Protein AF-A0A1Y1KFY3-F1 (afdb_monomer)

Secondary structure (DSSP, 8-state):
-PPP-GGG---HHHHHHHHHHHH--SHHHHHHHHHH-HHHHHTT----S-GGGHHHHHHHHHHIIIIITTHHHHHHHHHHHHHTTHHHHHHH-HHHHHHHHS-------HHHHHHH-----PPTTSTTHHHHHHHHHHHHHHTT-

Nearest PDB structures (foldseek):
  6loh-assembly1_A-2  TM=4.236E-01  e=4.485E+00  Homo sapiens
  5tjq-assembly1_A  TM=4.782E-01  e=9.045E+00  Homo sapiens

pLDDT: mean 90.28, std 6.11, range [57.44, 97.06]

Organism: Photinus pyralis (NCBI:txid7054)

Solvent-accessible surface area (backbone atoms only — not comparable to full-atom values): 8782 Å² total; per-residue (Å²): 129,87,78,77,48,75,83,71,49,84,50,66,68,62,42,51,55,50,49,53,48,70,69,42,88,47,54,66,54,38,41,51,43,39,68,69,30,69,66,40,46,75,64,71,45,71,81,71,92,55,62,83,49,52,65,55,53,53,51,51,46,36,39,32,66,70,46,57,76,47,39,68,62,50,51,52,50,51,52,61,36,44,77,74,49,43,53,62,55,36,71,76,36,53,71,60,46,42,62,74,75,39,92,67,89,74,76,90,40,51,74,60,53,60,74,73,64,78,84,88,76,66,61,89,86,42,89,60,34,64,57,51,53,53,52,51,50,54,54,50,52,65,51,72,111

Sequence (145 aa):
ATEPTLDDINDRGIKTEIEHIQNTNNLEELRQGVLNSSFLHLAGIFHVKSFEEKNSIIKDAVKFYVIHRVRAAYDQLKDGLNILNFLNRGKEMPSDLKKLFCFEEVPLTAEFLKTFFVPVLNEVGSNKRAIENRLLAFWRDYLID

Radius of gyration: 29.35 Å; Cα contacts (8 Å, |Δi|>4): 85; chains: 1; bounding box: 58×39×80 Å

Mean predicted aligned error: 9.45 Å

Foldseek 3Di:
DDQFDLVLDPDPVLSVLLVQLVPDDADVSNLVSCCPDPLLVVLVNRDDDGNVCSVVSSSSSRCCVNDVVCPVVVVVVVVVCVVVPNVVVCVVPVPVVCVVPPDDPDDPALVVVVVVDDDDADDDPDPCRVVSVVVVVVSVVVNVD

Structure (mmCIF, N/CA/C/O backbone):
data_AF-A0A1Y1KFY3-F1
#
_entry.id   AF-A0A1Y1KFY3-F1
#
loop_
_atom_site.group_PDB
_atom_site.id
_atom_site.type_symbol
_atom_site.label_atom_id
_atom_site.label_alt_id
_atom_site.label_comp_id
_atom_site.label_asym_id
_atom_site.label_entity_id
_atom_site.label_seq_id
_atom_site.pdbx_PDB_ins_code
_atom_site.Cartn_x
_atom_site.Cartn_y
_atom_site.Cartn_z
_atom_site.occupancy
_atom_site.B_iso_or_equiv
_atom_site.auth_seq_id
_atom_site.auth_comp_id
_atom_site.auth_asym_id
_atom_site.auth_atom_id
_atom_site.pdbx_PDB_model_num
ATOM 1 N N . ALA A 1 1 ? -16.998 -2.671 -0.340 1.00 57.44 1 ALA A N 1
ATOM 2 C CA . ALA A 1 1 ? -15.536 -2.471 -0.332 1.00 57.44 1 ALA A CA 1
ATOM 3 C C . ALA A 1 1 ? -14.951 -3.484 0.633 1.00 57.44 1 ALA A C 1
ATOM 5 O O . ALA A 1 1 ? -15.572 -3.702 1.666 1.00 57.44 1 ALA A O 1
ATOM 6 N N . THR A 1 2 ? -13.844 -4.130 0.280 1.00 74.75 2 THR A N 1
ATOM 7 C CA . THR A 1 2 ? -13.142 -5.058 1.177 1.00 74.75 2 THR A CA 1
ATOM 8 C C . THR A 1 2 ? -12.710 -4.301 2.434 1.00 74.75 2 THR A C 1
ATOM 10 O O . THR A 1 2 ? -12.167 -3.201 2.319 1.00 74.75 2 THR A O 1
ATOM 13 N N . GLU A 1 3 ? -13.023 -4.827 3.619 1.00 86.44 3 GLU A N 1
ATOM 14 C CA . GLU A 1 3 ? -12.542 -4.238 4.871 1.00 86.44 3 GLU A CA 1
ATOM 15 C C . GLU A 1 3 ? -11.045 -4.537 5.032 1.00 86.44 3 GLU A C 1
ATOM 17 O O . GLU A 1 3 ? -10.637 -5.664 4.748 1.00 86.44 3 GLU A O 1
ATOM 22 N N . PRO A 1 4 ? -10.231 -3.553 5.456 1.00 92.00 4 PRO A N 1
ATOM 23 C CA . PRO A 1 4 ? -8.810 -3.770 5.660 1.00 92.00 4 PRO A CA 1
ATOM 24 C C . PRO A 1 4 ? -8.584 -4.724 6.833 1.00 92.00 4 PRO A C 1
ATOM 26 O O . PRO A 1 4 ? -9.312 -4.712 7.829 1.00 92.00 4 PRO A O 1
ATOM 29 N N . THR A 1 5 ? -7.543 -5.527 6.706 1.00 93.00 5 THR A N 1
ATOM 30 C CA . THR A 1 5 ? -7.128 -6.553 7.654 1.00 93.00 5 THR A CA 1
ATOM 31 C C . THR A 1 5 ? -5.726 -6.259 8.172 1.00 93.00 5 THR A C 1
ATOM 33 O O . THR A 1 5 ? -5.018 -5.383 7.677 1.00 93.00 5 THR A O 1
ATOM 36 N N . LEU A 1 6 ? -5.303 -7.006 9.188 1.00 92.19 6 LEU A N 1
ATOM 37 C CA . LEU A 1 6 ? -3.962 -6.885 9.755 1.00 92.19 6 LEU A CA 1
ATOM 38 C C . LEU A 1 6 ? -2.849 -7.186 8.726 1.00 92.19 6 LEU A C 1
ATOM 40 O O . LEU A 1 6 ? -1.728 -6.700 8.865 1.00 92.19 6 LEU A O 1
ATOM 44 N N . ASP A 1 7 ? -3.149 -7.952 7.675 1.00 92.62 7 ASP A N 1
ATOM 45 C CA . ASP A 1 7 ? -2.201 -8.257 6.599 1.00 92.62 7 ASP A CA 1
ATOM 46 C C . ASP A 1 7 ? -1.969 -7.086 5.640 1.00 92.62 7 ASP A C 1
ATOM 48 O O . ASP A 1 7 ? -0.931 -7.033 4.983 1.00 92.62 7 ASP A O 1
ATOM 52 N N . ASP A 1 8 ? -2.866 -6.097 5.632 1.00 93.12 8 ASP A N 1
ATOM 53 C CA . ASP A 1 8 ? -2.709 -4.864 4.856 1.00 93.12 8 ASP A CA 1
ATOM 54 C C . ASP A 1 8 ? -1.740 -3.863 5.524 1.00 93.12 8 ASP A C 1
ATOM 56 O O . ASP A 1 8 ? -1.414 -2.815 4.959 1.00 93.12 8 ASP A O 1
ATOM 60 N N . ILE A 1 9 ? -1.255 -4.172 6.733 1.00 94.12 9 ILE A N 1
ATOM 61 C CA . ILE A 1 9 ? -0.249 -3.383 7.447 1.00 94.12 9 ILE A CA 1
ATOM 62 C C . ILE A 1 9 ? 1.145 -3.884 7.069 1.00 94.12 9 ILE A C 1
ATOM 64 O O . ILE A 1 9 ? 1.581 -4.960 7.478 1.00 94.12 9 ILE A O 1
ATOM 68 N N . ASN A 1 10 ? 1.872 -3.067 6.309 1.00 92.19 10 ASN A N 1
ATOM 69 C CA . ASN A 1 10 ? 3.243 -3.358 5.886 1.00 92.19 10 ASN A CA 1
ATOM 70 C C . ASN A 1 10 ? 4.308 -2.980 6.935 1.00 92.19 10 ASN A C 1
ATOM 72 O O . ASN A 1 10 ? 5.441 -3.460 6.862 1.00 92.19 10 ASN A O 1
ATOM 76 N N . ASP A 1 11 ? 3.960 -2.142 7.912 1.00 95.25 11 ASP A N 1
ATOM 77 C CA . ASP A 1 11 ? 4.841 -1.780 9.020 1.00 95.25 11 ASP A CA 1
ATOM 78 C C . ASP A 1 11 ? 4.825 -2.866 10.102 1.00 95.25 11 ASP A C 1
ATOM 80 O O . ASP A 1 11 ? 3.827 -3.077 10.794 1.00 95.25 11 ASP A O 1
ATOM 84 N N . ARG A 1 1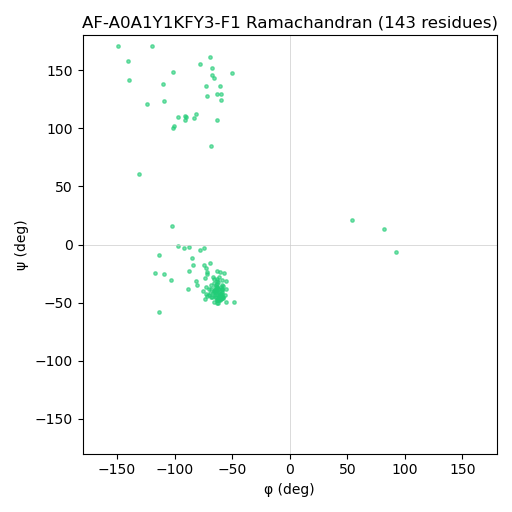2 ? 5.959 -3.557 10.254 1.00 94.88 12 ARG A N 1
ATOM 85 C CA . ARG A 1 12 ? 6.112 -4.652 11.221 1.00 94.88 12 ARG A CA 1
ATOM 86 C C . ARG A 1 12 ? 5.969 -4.191 12.671 1.00 94.88 12 ARG A C 1
ATOM 88 O O . ARG A 1 12 ? 5.462 -4.960 13.482 1.00 94.88 12 ARG A O 1
ATOM 95 N N . GLY A 1 13 ? 6.415 -2.979 13.002 1.00 95.00 13 GLY A N 1
ATOM 96 C CA . GLY A 1 13 ? 6.324 -2.446 14.361 1.00 95.00 13 GLY A CA 1
ATOM 97 C C . GLY A 1 13 ? 4.868 -2.234 14.754 1.00 95.00 13 GLY A C 1
ATOM 98 O O . GLY A 1 13 ? 4.411 -2.771 15.759 1.00 95.00 13 GLY A O 1
ATOM 99 N N . ILE A 1 14 ? 4.110 -1.568 13.884 1.00 94.94 14 ILE A N 1
ATOM 100 C CA . ILE A 1 14 ? 2.678 -1.329 14.096 1.00 94.94 14 ILE A CA 1
ATOM 101 C C . ILE A 1 14 ? 1.886 -2.639 14.093 1.00 94.94 14 ILE A C 1
ATOM 103 O O . ILE A 1 14 ? 1.004 -2.822 14.931 1.00 94.94 14 ILE A O 1
ATOM 107 N N . LYS A 1 15 ? 2.226 -3.585 13.207 1.00 95.94 15 LYS A N 1
ATOM 108 C CA . LYS A 1 15 ? 1.610 -4.918 13.207 1.00 95.94 15 LYS A CA 1
ATOM 109 C C . LYS A 1 15 ? 1.834 -5.633 14.545 1.00 95.94 15 LYS A C 1
ATOM 111 O O . LYS A 1 15 ? 0.871 -6.112 15.132 1.00 95.94 15 LYS A O 1
ATOM 116 N N . THR A 1 16 ? 3.060 -5.601 15.072 1.00 95.25 16 THR A N 1
ATOM 117 C CA . THR A 1 16 ? 3.403 -6.193 16.378 1.00 95.25 16 THR A CA 1
ATOM 118 C C . THR A 1 16 ? 2.626 -5.541 17.527 1.00 95.25 16 THR A C 1
ATOM 120 O O . THR A 1 16 ? 2.139 -6.241 18.413 1.00 95.25 16 THR A O 1
ATOM 123 N N . GLU A 1 17 ? 2.468 -4.211 17.521 1.00 95.00 17 GLU A N 1
ATOM 124 C CA . GLU A 1 17 ? 1.672 -3.509 18.538 1.00 95.00 17 GLU A CA 1
ATOM 125 C C . GLU A 1 17 ? 0.203 -3.965 18.522 1.00 95.00 17 GLU A C 1
ATOM 127 O O . GLU A 1 17 ? -0.364 -4.244 19.576 1.00 95.00 17 GLU A O 1
ATOM 132 N N . ILE A 1 18 ? -0.412 -4.109 17.343 1.00 95.88 18 ILE A N 1
ATOM 133 C CA . ILE A 1 18 ? -1.805 -4.571 17.221 1.00 95.88 18 ILE A CA 1
ATOM 134 C C . ILE A 1 18 ? -1.935 -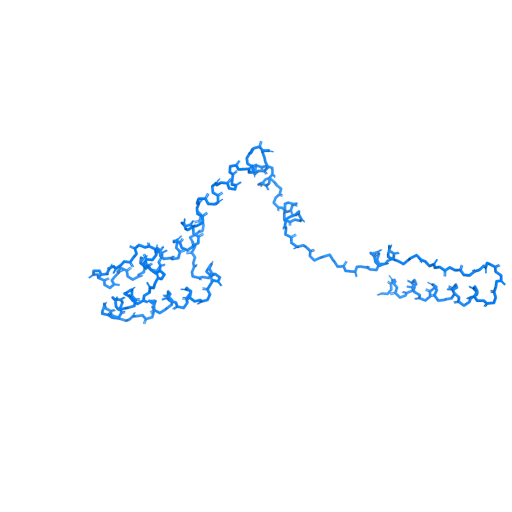6.060 17.584 1.00 95.88 18 ILE A C 1
ATOM 136 O O . ILE A 1 18 ? -2.896 -6.447 18.250 1.00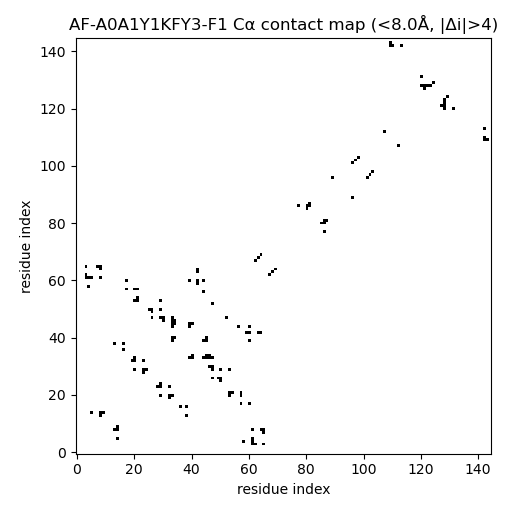 95.88 18 ILE A O 1
ATOM 140 N N . GLU A 1 19 ? -0.966 -6.896 17.209 1.00 95.81 19 GLU A N 1
ATOM 141 C CA . GLU A 1 19 ? -0.917 -8.313 17.600 1.00 95.81 19 GLU A CA 1
ATOM 142 C C . GLU A 1 19 ? -0.804 -8.473 19.120 1.00 95.81 19 GLU A C 1
ATOM 144 O O . GLU A 1 19 ? -1.466 -9.331 19.706 1.00 95.81 19 GLU A O 1
ATOM 149 N N . HIS A 1 20 ? -0.032 -7.614 19.792 1.00 95.00 20 HIS A N 1
ATOM 150 C CA . HIS A 1 20 ? 0.030 -7.595 21.251 1.00 95.00 20 HIS A CA 1
ATOM 151 C C . HIS A 1 20 ? -1.359 -7.352 21.859 1.00 95.00 20 HIS A C 1
ATOM 153 O O . HIS A 1 20 ? -1.780 -8.097 22.742 1.00 95.00 20 HIS A O 1
ATOM 159 N N . ILE A 1 21 ? -2.116 -6.380 21.337 1.00 96.00 21 ILE A N 1
ATOM 160 C CA . ILE A 1 21 ? -3.509 -6.137 21.746 1.00 96.00 21 ILE A CA 1
ATOM 161 C C . ILE A 1 21 ? -4.381 -7.363 21.484 1.00 96.00 21 ILE A C 1
ATOM 163 O O . ILE A 1 21 ? -5.156 -7.766 22.355 1.00 96.00 21 ILE A O 1
ATOM 167 N N . GLN A 1 22 ? -4.233 -7.995 20.318 1.00 95.56 22 GLN A N 1
ATOM 168 C CA . GLN A 1 22 ? -4.970 -9.198 19.937 1.00 95.56 22 GLN A CA 1
ATOM 169 C C . GLN A 1 22 ? -4.707 -10.385 20.871 1.00 95.56 22 GLN A C 1
ATOM 171 O O . GLN A 1 22 ? -5.607 -11.200 21.072 1.00 95.56 22 GLN A O 1
ATOM 176 N N . ASN A 1 23 ? -3.536 -10.456 21.498 1.00 96.12 23 ASN A N 1
ATOM 177 C CA . ASN A 1 23 ? -3.154 -11.553 22.386 1.00 96.12 23 ASN A CA 1
ATOM 178 C C . ASN A 1 23 ? -3.490 -11.320 23.871 1.00 96.12 23 ASN A C 1
ATOM 180 O O . ASN A 1 23 ? -3.300 -12.222 24.683 1.00 96.12 23 ASN A O 1
ATOM 184 N N . THR A 1 24 ? -4.021 -10.148 24.239 1.00 96.81 24 THR A N 1
ATOM 185 C CA . THR A 1 24 ? -4.471 -9.864 25.618 1.00 96.81 24 THR A CA 1
ATOM 186 C C . THR A 1 24 ? -5.660 -10.736 26.027 1.00 96.81 24 THR A C 1
ATOM 188 O O . THR A 1 24 ? -6.552 -10.994 25.218 1.00 96.81 24 THR A O 1
ATOM 191 N N . ASN A 1 25 ? -5.718 -11.173 27.285 1.00 95.62 25 ASN A N 1
ATOM 192 C CA . ASN A 1 25 ? -6.725 -12.142 27.749 1.00 95.62 25 ASN A CA 1
ATOM 193 C C . ASN A 1 25 ? -7.725 -11.566 28.755 1.00 95.62 25 ASN A C 1
ATOM 195 O O . ASN A 1 25 ? -8.707 -12.220 29.099 1.00 95.62 25 ASN A O 1
ATOM 199 N N . ASN A 1 26 ? -7.483 -10.352 29.242 1.00 96.19 26 ASN A N 1
ATOM 200 C CA . ASN A 1 26 ? -8.344 -9.681 30.205 1.00 96.19 26 ASN A CA 1
ATOM 201 C C . ASN A 1 26 ? -8.299 -8.156 30.031 1.00 96.19 26 ASN A C 1
ATOM 203 O O . ASN A 1 26 ? -7.498 -7.611 29.269 1.00 96.19 26 ASN A O 1
ATOM 207 N N . LEU A 1 27 ? -9.192 -7.468 30.744 1.00 96.75 27 LEU A N 1
ATOM 208 C CA . LEU A 1 27 ? -9.364 -6.021 30.645 1.00 96.75 27 LEU A CA 1
ATOM 209 C C . LEU A 1 27 ? -8.124 -5.228 31.083 1.00 96.75 27 LEU A C 1
ATOM 211 O O . LEU A 1 27 ? -7.826 -4.205 30.476 1.00 96.75 27 LEU A O 1
ATOM 215 N N . GLU A 1 28 ? -7.397 -5.683 32.103 1.00 96.50 28 GLU A N 1
ATOM 216 C CA . GLU A 1 28 ? -6.211 -4.976 32.601 1.00 96.50 28 GLU A CA 1
ATOM 217 C C . GLU A 1 28 ? -5.042 -5.078 31.616 1.00 96.50 28 GLU A C 1
ATOM 219 O O . GLU A 1 28 ? -4.438 -4.062 31.272 1.00 96.50 28 GLU A O 1
ATOM 224 N N . GLU A 1 29 ? -4.788 -6.269 31.065 1.00 96.56 29 GLU A N 1
ATOM 225 C CA . GLU A 1 29 ? -3.816 -6.459 29.979 1.00 96.56 29 GLU A CA 1
ATOM 226 C C . GLU A 1 29 ? -4.165 -5.614 28.752 1.00 96.56 29 GLU A C 1
ATOM 228 O O . GLU A 1 29 ? -3.287 -4.986 28.161 1.00 96.56 29 GLU A O 1
ATOM 233 N N . LEU A 1 30 ? -5.449 -5.563 28.383 1.00 97.06 30 LEU A N 1
ATOM 234 C CA . LEU A 1 30 ? -5.926 -4.749 27.269 1.00 97.06 30 LEU A CA 1
ATOM 235 C C . LEU A 1 30 ? -5.695 -3.255 27.522 1.00 97.06 30 LEU A C 1
ATOM 237 O O . LEU A 1 30 ? -5.145 -2.571 26.662 1.00 97.06 30 LEU A O 1
ATOM 241 N N . ARG A 1 31 ? -6.054 -2.748 28.707 1.00 96.62 31 ARG A N 1
ATOM 242 C CA . ARG A 1 31 ? -5.818 -1.348 29.097 1.00 96.62 31 ARG A CA 1
ATOM 243 C C . ARG A 1 31 ? -4.339 -0.995 29.069 1.00 96.62 31 ARG A C 1
ATOM 245 O O . ARG A 1 31 ? -3.978 0.030 28.498 1.00 96.62 31 ARG A O 1
ATOM 252 N N . GLN A 1 32 ? -3.492 -1.848 29.639 1.00 95.56 32 GLN A N 1
ATOM 253 C CA . GLN A 1 32 ? -2.050 -1.630 29.650 1.00 95.56 32 GLN A CA 1
ATOM 254 C C . GLN A 1 32 ? -1.461 -1.681 28.236 1.00 95.56 32 GLN A C 1
ATOM 256 O O . GLN A 1 32 ? -0.603 -0.870 27.897 1.00 95.56 32 GLN A O 1
ATOM 261 N N . GLY A 1 33 ? -1.943 -2.602 27.398 1.00 95.19 33 GLY A N 1
ATOM 262 C CA . GLY A 1 33 ? -1.559 -2.691 25.995 1.00 95.19 33 GLY A CA 1
ATOM 263 C C . GLY A 1 33 ? -1.893 -1.415 25.224 1.00 95.19 33 GLY A C 1
ATOM 264 O O . GLY A 1 33 ? -1.034 -0.900 24.513 1.00 95.19 33 GLY A O 1
ATOM 265 N N . VAL A 1 34 ? -3.106 -0.875 25.400 1.00 95.62 34 VAL A N 1
ATOM 266 C CA . VAL A 1 34 ? -3.511 0.395 24.773 1.00 95.62 34 VAL A CA 1
ATOM 267 C C . VAL A 1 34 ? -2.657 1.553 25.283 1.00 95.62 34 VAL A C 1
ATOM 269 O O . VAL A 1 34 ? -2.110 2.288 24.469 1.00 95.62 34 VAL A O 1
ATOM 272 N N . LEU A 1 35 ? -2.464 1.664 26.601 1.00 95.12 35 LEU A N 1
ATOM 273 C CA . LEU A 1 35 ? -1.661 2.723 27.224 1.00 95.12 35 LEU A CA 1
ATOM 274 C C . LEU A 1 35 ? -0.201 2.731 26.734 1.00 95.12 35 LEU A C 1
ATOM 276 O O . LEU A 1 35 ? 0.420 3.787 26.623 1.00 95.12 35 LEU A O 1
ATOM 280 N N . ASN A 1 36 ? 0.358 1.554 26.457 1.00 94.12 36 ASN A N 1
ATOM 281 C CA . ASN A 1 36 ? 1.742 1.406 26.011 1.00 94.12 36 ASN A CA 1
ATOM 282 C C . ASN A 1 36 ? 1.911 1.592 24.494 1.00 94.12 36 ASN A C 1
ATOM 284 O O . ASN A 1 36 ? 3.044 1.704 24.023 1.00 94.12 36 ASN A O 1
ATOM 288 N N . SER A 1 37 ? 0.820 1.617 23.724 1.00 95.31 37 SER A N 1
ATOM 289 C CA . SER A 1 37 ? 0.875 1.732 22.268 1.00 95.31 37 SER A CA 1
ATOM 290 C C . SER A 1 37 ? 0.833 3.192 21.828 1.00 95.31 37 SER A C 1
ATOM 292 O O . SER A 1 37 ? -0.206 3.856 21.827 1.00 95.31 37 SER A O 1
ATOM 294 N N . SER A 1 38 ? 1.983 3.689 21.370 1.00 93.94 38 SER A N 1
ATOM 295 C CA . SER A 1 38 ? 2.067 5.018 20.757 1.00 93.94 38 SER A CA 1
ATOM 296 C C . SER A 1 38 ? 1.223 5.113 19.480 1.00 93.94 38 SER A C 1
ATOM 298 O O . SER A 1 38 ? 0.636 6.159 19.195 1.00 93.94 38 SER A O 1
ATOM 300 N N . PHE A 1 39 ? 1.106 4.008 18.739 1.00 95.56 39 PHE A N 1
ATOM 301 C CA . PHE A 1 39 ? 0.311 3.951 17.523 1.00 95.56 39 PHE A CA 1
ATOM 302 C C . PHE A 1 39 ? -1.194 4.074 17.802 1.00 95.56 39 PHE A C 1
ATOM 304 O O . PHE A 1 39 ? -1.873 4.860 17.138 1.00 95.56 39 PHE A O 1
ATOM 311 N N . LEU A 1 40 ? -1.722 3.357 18.797 1.00 95.25 40 LEU A N 1
ATOM 312 C CA . LEU A 1 40 ? -3.138 3.459 19.158 1.00 95.25 40 LEU A CA 1
ATOM 313 C C . LEU A 1 40 ? -3.506 4.862 19.647 1.00 95.25 40 LEU A C 1
ATOM 315 O O . LEU A 1 40 ? -4.556 5.385 19.274 1.00 95.25 40 LEU A O 1
ATOM 319 N N . HIS A 1 41 ? -2.608 5.521 20.378 1.00 94.94 41 HIS A N 1
ATOM 320 C CA . HIS A 1 41 ? -2.780 6.921 20.759 1.00 94.94 41 HIS A CA 1
ATOM 321 C C . HIS A 1 41 ? -2.870 7.854 19.541 1.00 94.94 41 HIS A C 1
ATOM 323 O O . HIS A 1 41 ? -3.738 8.726 19.498 1.00 94.94 41 HIS A O 1
ATOM 329 N N . LEU A 1 42 ? -2.034 7.653 18.514 1.00 93.19 42 LEU A N 1
ATOM 330 C CA . LEU A 1 42 ? -2.135 8.402 17.251 1.00 93.19 42 LEU A CA 1
ATOM 331 C C . LEU A 1 42 ? -3.453 8.132 16.513 1.00 93.19 42 LEU A C 1
ATOM 333 O O . LEU A 1 42 ? -3.978 9.030 15.856 1.00 93.19 42 LEU A O 1
ATOM 337 N N . ALA A 1 43 ? -4.001 6.924 16.649 1.00 93.56 43 ALA A N 1
ATOM 338 C CA . ALA A 1 43 ? -5.317 6.564 16.130 1.00 93.56 43 ALA A CA 1
ATOM 339 C C . ALA A 1 43 ? -6.485 7.147 16.954 1.00 93.56 43 ALA A C 1
ATOM 341 O O . ALA A 1 43 ? -7.645 6.962 16.587 1.00 93.56 43 ALA A O 1
ATOM 342 N N . GLY A 1 44 ? -6.205 7.853 18.056 1.00 93.94 44 GLY A N 1
ATOM 343 C CA . GLY A 1 44 ? -7.215 8.420 18.950 1.00 93.94 44 GLY A CA 1
ATOM 344 C C . GLY A 1 44 ? -7.784 7.429 19.973 1.00 93.94 44 GLY A C 1
ATOM 345 O O . GLY A 1 44 ? -8.801 7.715 20.604 1.00 93.94 44 GLY A O 1
ATOM 346 N N . ILE A 1 45 ? -7.151 6.266 20.142 1.00 93.62 45 ILE A N 1
ATOM 347 C CA . ILE A 1 45 ? -7.592 5.189 21.030 1.00 93.62 45 ILE A CA 1
ATOM 348 C C . ILE A 1 45 ? -6.770 5.262 22.318 1.00 93.62 45 ILE A C 1
ATOM 350 O O . ILE A 1 45 ? -5.623 4.833 22.351 1.00 93.62 45 ILE A O 1
ATOM 354 N N . PHE A 1 46 ? -7.363 5.812 23.379 1.00 91.25 46 PHE A N 1
ATOM 355 C CA . PHE A 1 46 ? -6.661 6.084 24.644 1.00 91.25 46 PHE A CA 1
ATOM 356 C C . PHE A 1 46 ? -7.204 5.306 25.846 1.00 91.25 46 PHE A C 1
ATOM 358 O O . PHE A 1 46 ? -6.505 5.131 26.838 1.00 91.25 46 PHE A O 1
ATOM 365 N N . HIS A 1 47 ? -8.473 4.893 25.805 1.00 88.94 47 HIS A N 1
ATOM 366 C CA . HIS A 1 47 ? -9.163 4.329 26.964 1.00 88.94 47 HIS A CA 1
ATOM 367 C C . HIS A 1 47 ? -10.035 3.155 26.544 1.00 88.94 47 HIS A C 1
ATOM 369 O O . HIS A 1 47 ? -10.699 3.216 25.513 1.00 88.94 47 HIS A O 1
ATOM 375 N N . VAL A 1 48 ? -10.071 2.127 27.392 1.00 93.56 48 VAL A N 1
ATOM 376 C CA . VAL A 1 48 ? -10.880 0.921 27.196 1.00 93.56 48 VAL A CA 1
ATOM 377 C C . VAL A 1 48 ? -11.787 0.726 28.404 1.00 93.56 48 VAL A C 1
ATOM 379 O O . VAL A 1 48 ? -11.306 0.616 29.542 1.00 93.56 48 VAL A O 1
ATOM 382 N N . LYS A 1 49 ? -13.104 0.704 28.180 1.00 92.69 49 LYS A N 1
ATOM 383 C CA . LYS A 1 49 ? -14.090 0.570 29.260 1.00 92.69 49 LYS A CA 1
ATOM 384 C C . LYS A 1 49 ? -14.380 -0.895 29.541 1.00 92.69 49 LYS A C 1
ATOM 386 O O . LYS A 1 49 ? -14.495 -1.252 30.713 1.00 92.69 49 LYS A O 1
ATOM 391 N N . SER A 1 50 ? -14.443 -1.723 28.503 1.00 95.69 50 SER A N 1
ATOM 392 C CA . SER A 1 50 ? -14.756 -3.144 28.619 1.00 95.69 50 SER A CA 1
ATOM 393 C C . SER A 1 50 ? -13.911 -4.017 27.683 1.00 95.69 50 SER A C 1
ATOM 395 O O . SER A 1 50 ? -13.343 -3.544 26.699 1.00 95.69 50 SER A O 1
ATOM 397 N N . PHE A 1 51 ? -13.775 -5.306 28.008 1.00 95.94 51 PHE A N 1
ATOM 398 C CA . PHE A 1 51 ? -12.921 -6.219 27.234 1.00 95.94 51 PHE A CA 1
ATOM 399 C C . PHE A 1 51 ? -13.535 -6.560 25.867 1.00 95.94 51 PHE A C 1
ATOM 401 O O . PHE A 1 51 ? -12.827 -6.870 24.912 1.00 95.94 51 PHE A O 1
ATOM 408 N N . GLU A 1 52 ? -14.854 -6.429 25.746 1.00 95.31 52 GLU A N 1
ATOM 409 C CA . GLU A 1 52 ? -15.617 -6.633 24.516 1.00 95.31 52 GLU A CA 1
ATOM 410 C C . GLU A 1 52 ? -15.234 -5.626 23.414 1.00 95.31 52 GLU A C 1
ATOM 412 O O . GLU A 1 52 ? -15.386 -5.925 22.229 1.00 95.31 52 GLU A O 1
ATOM 417 N N . GLU A 1 53 ? -14.673 -4.465 23.775 1.00 94.38 53 GLU A N 1
ATOM 418 C CA . GLU A 1 53 ? -14.202 -3.449 22.823 1.00 94.38 53 GLU A CA 1
ATOM 419 C C . GLU A 1 53 ? -12.959 -3.889 22.035 1.00 94.38 53 GLU A C 1
ATOM 421 O O . GLU A 1 53 ? -12.659 -3.303 20.994 1.00 94.38 53 GLU A O 1
ATOM 426 N N . LYS A 1 54 ? -12.251 -4.937 22.480 1.00 95.62 54 LYS A N 1
ATOM 427 C CA . LYS A 1 54 ? -10.983 -5.405 21.896 1.00 95.62 54 LYS A CA 1
ATOM 428 C C . LYS A 1 54 ? -11.029 -5.547 20.375 1.00 95.62 54 LYS A C 1
ATOM 430 O O . LYS A 1 54 ? -10.159 -5.037 19.674 1.00 95.62 54 LYS A O 1
ATOM 435 N N . ASN A 1 55 ? -12.056 -6.218 19.856 1.00 95.25 55 ASN A N 1
ATOM 436 C CA . ASN A 1 55 ? -12.180 -6.445 18.416 1.00 95.25 55 ASN A CA 1
ATOM 437 C C . ASN A 1 55 ? -12.463 -5.142 17.652 1.00 95.25 55 ASN A C 1
ATOM 439 O O . ASN A 1 55 ? -11.966 -4.976 16.539 1.00 95.25 55 ASN A O 1
ATOM 443 N N . SER A 1 56 ? -13.218 -4.210 18.247 1.00 94.75 56 SER A N 1
ATOM 444 C CA . SER A 1 56 ? -13.449 -2.887 17.652 1.00 94.75 56 SER A CA 1
ATOM 445 C C . SER A 1 56 ? -12.162 -2.076 17.620 1.00 94.75 56 SER A C 1
ATOM 447 O O . SER A 1 56 ? -11.822 -1.544 16.575 1.00 94.75 56 SER A O 1
ATOM 449 N N . ILE A 1 57 ? -11.401 -2.062 18.719 1.00 95.62 57 ILE A N 1
ATOM 450 C CA . ILE A 1 57 ? -10.109 -1.371 18.814 1.00 95.62 57 ILE A CA 1
ATOM 451 C C . ILE A 1 57 ? -9.162 -1.843 17.712 1.00 95.62 57 ILE A C 1
ATOM 453 O O . ILE A 1 57 ? -8.600 -1.021 16.994 1.00 95.62 57 ILE A O 1
ATOM 457 N N . ILE A 1 58 ? -9.018 -3.160 17.537 1.00 95.56 58 ILE A N 1
ATOM 458 C CA . ILE A 1 58 ? -8.164 -3.735 16.489 1.00 95.56 58 ILE A CA 1
ATOM 459 C C . ILE A 1 58 ? -8.658 -3.304 15.103 1.00 95.56 58 ILE A C 1
ATOM 461 O O . ILE A 1 58 ? -7.867 -2.852 14.274 1.00 95.56 58 ILE A O 1
ATOM 465 N N . LYS A 1 59 ? -9.968 -3.396 14.853 1.00 95.12 59 LYS A N 1
ATOM 466 C CA . LYS A 1 59 ? -10.569 -2.996 13.575 1.00 95.12 59 LYS A CA 1
ATOM 467 C C . LYS A 1 59 ? -10.351 -1.509 13.279 1.00 95.12 59 LYS A C 1
ATOM 469 O O . LYS A 1 59 ? -9.963 -1.158 12.164 1.00 95.12 59 LYS A O 1
ATOM 474 N N . ASP A 1 60 ? -10.570 -0.644 14.262 1.00 94.75 60 ASP A N 1
ATOM 475 C CA . ASP A 1 60 ? -10.422 0.804 14.135 1.00 94.75 60 ASP A CA 1
ATOM 476 C C . ASP A 1 60 ? -8.953 1.197 13.948 1.00 94.75 60 ASP A C 1
ATOM 478 O O . ASP A 1 60 ? -8.647 2.036 13.101 1.00 94.75 60 ASP A O 1
ATOM 482 N N . ALA A 1 61 ? -8.034 0.525 14.643 1.00 95.56 61 ALA A N 1
ATOM 483 C CA . ALA A 1 61 ? -6.595 0.697 14.486 1.00 95.56 61 ALA A CA 1
ATOM 484 C C . ALA A 1 61 ? -6.121 0.337 13.065 1.00 95.56 61 ALA A C 1
ATOM 486 O O . ALA A 1 61 ? -5.435 1.128 12.410 1.00 95.56 61 ALA A O 1
ATOM 487 N N . VAL A 1 62 ? -6.548 -0.818 12.543 1.00 95.94 62 VAL A N 1
ATOM 488 C CA . VAL A 1 62 ? -6.245 -1.244 11.165 1.00 95.94 62 VAL A CA 1
ATOM 489 C C . VAL A 1 62 ? -6.829 -0.257 10.153 1.00 95.94 62 VAL A C 1
ATOM 491 O O . VAL A 1 62 ? -6.144 0.186 9.229 1.00 95.94 62 VAL A O 1
ATOM 494 N N . LYS A 1 63 ? -8.082 0.159 10.347 1.00 94.94 63 LYS A N 1
ATOM 495 C CA . LYS A 1 63 ? -8.747 1.129 9.473 1.00 94.94 63 LYS A CA 1
ATOM 496 C C . LYS A 1 63 ? -8.057 2.493 9.501 1.00 94.94 63 LYS A C 1
ATOM 498 O O . LYS A 1 63 ? -7.916 3.135 8.458 1.00 94.94 63 LYS A O 1
ATOM 503 N N . PHE A 1 64 ? -7.600 2.932 10.670 1.00 95.19 64 PHE A N 1
ATOM 504 C CA . PHE A 1 64 ? -6.834 4.161 10.810 1.00 95.19 64 PHE A CA 1
ATOM 505 C C . PHE A 1 64 ? -5.539 4.106 9.997 1.00 95.19 64 PHE A C 1
ATOM 507 O O . PHE A 1 64 ? -5.271 5.017 9.207 1.00 95.19 64 PHE A O 1
ATOM 514 N N . TYR A 1 65 ? -4.788 3.010 10.125 1.00 94.75 65 TYR A N 1
ATOM 515 C CA . TYR A 1 65 ? -3.536 2.806 9.406 1.00 94.75 65 TYR A CA 1
ATOM 516 C C . TYR A 1 65 ? -3.722 2.748 7.886 1.00 94.75 65 TYR A C 1
ATOM 518 O O . TYR A 1 65 ? -3.021 3.426 7.135 1.00 94.75 65 TYR A O 1
ATOM 526 N N . VAL A 1 66 ? -4.652 1.925 7.411 1.00 93.19 66 VAL A N 1
ATOM 527 C CA . VAL A 1 66 ? -4.769 1.642 5.976 1.00 93.19 66 VAL A CA 1
ATOM 528 C C . VAL A 1 66 ? -5.519 2.757 5.248 1.00 93.19 66 VAL 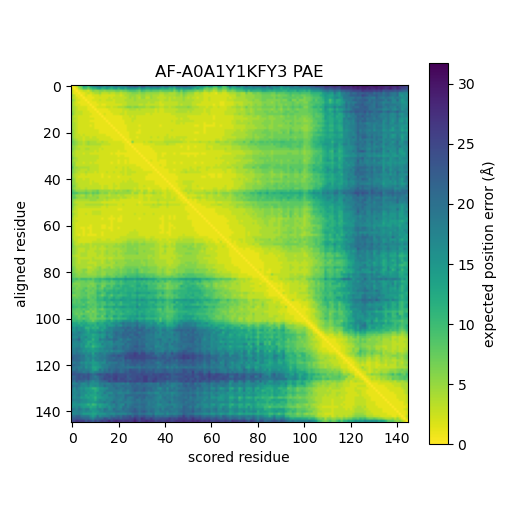A C 1
ATOM 530 O O . VAL A 1 66 ? -5.189 3.082 4.110 1.00 93.19 66 VAL A O 1
ATOM 533 N N . ILE A 1 67 ? -6.514 3.370 5.895 1.00 92.19 67 ILE A N 1
ATOM 534 C CA . ILE A 1 67 ? -7.451 4.283 5.231 1.00 92.19 67 ILE A CA 1
ATOM 535 C C . ILE A 1 67 ? -7.294 5.714 5.732 1.00 92.19 67 ILE A C 1
ATOM 537 O O . ILE A 1 67 ? -7.080 6.626 4.932 1.00 92.19 67 ILE A O 1
ATOM 541 N N . HIS A 1 68 ? -7.449 5.945 7.037 1.00 91.50 68 HIS A N 1
ATOM 542 C CA . HIS A 1 68 ? -7.654 7.309 7.530 1.00 91.50 68 HIS A CA 1
ATOM 543 C C . HIS A 1 68 ? -6.386 8.162 7.476 1.00 91.50 68 HIS A C 1
ATOM 545 O O . HIS A 1 68 ? -6.456 9.300 7.012 1.00 91.50 68 HIS A O 1
ATOM 551 N N . ARG A 1 69 ? -5.221 7.621 7.856 1.00 90.62 69 ARG A N 1
ATOM 552 C CA . ARG A 1 69 ? -3.972 8.406 7.897 1.00 90.62 69 ARG A CA 1
ATOM 553 C C . ARG A 1 69 ? -3.532 8.925 6.524 1.00 90.62 69 ARG A C 1
ATOM 555 O O . ARG A 1 69 ? -2.901 9.970 6.435 1.00 90.62 69 ARG A O 1
ATOM 562 N N . VAL A 1 70 ? -3.865 8.202 5.452 1.00 90.25 70 VAL A N 1
ATOM 563 C CA . VAL A 1 70 ? -3.494 8.559 4.071 1.00 90.25 70 VAL A CA 1
ATOM 564 C C . VAL A 1 70 ? -4.607 9.295 3.332 1.00 90.25 70 VAL A C 1
ATOM 566 O O . VAL A 1 70 ? -4.426 9.671 2.176 1.00 90.25 70 VAL A O 1
ATOM 569 N N . ARG A 1 71 ? -5.764 9.513 3.971 1.00 91.81 71 ARG A N 1
ATOM 570 C CA . ARG A 1 71 ? -6.973 9.968 3.282 1.00 91.81 71 ARG A CA 1
ATOM 571 C C . ARG A 1 71 ? -6.789 11.311 2.583 1.00 91.81 71 ARG A C 1
ATOM 573 O O . ARG A 1 71 ? -7.163 11.434 1.423 1.00 91.81 71 ARG A O 1
ATOM 580 N N . ALA A 1 72 ? -6.176 12.279 3.261 1.00 93.62 72 ALA A N 1
ATOM 581 C CA . ALA A 1 72 ? -5.941 13.605 2.696 1.00 93.62 72 ALA A CA 1
ATOM 582 C C . ALA A 1 72 ? -5.033 13.550 1.455 1.00 93.62 72 ALA A C 1
ATOM 584 O O . ALA A 1 72 ? -5.367 14.122 0.422 1.00 93.62 72 ALA A O 1
ATOM 585 N N . ALA A 1 73 ? -3.921 12.811 1.531 1.00 93.94 73 ALA A N 1
ATOM 586 C CA . ALA A 1 73 ? -3.011 12.629 0.400 1.00 93.94 73 ALA A CA 1
ATOM 587 C C . ALA A 1 73 ? -3.681 11.866 -0.756 1.00 93.94 73 ALA A C 1
ATOM 589 O O . ALA A 1 73 ? -3.501 12.215 -1.920 1.00 93.94 73 ALA A O 1
ATOM 590 N N . TYR A 1 74 ? -4.491 10.852 -0.438 1.00 91.81 74 TYR A N 1
ATOM 591 C CA . TYR A 1 74 ? -5.273 10.108 -1.420 1.00 91.81 74 TYR A C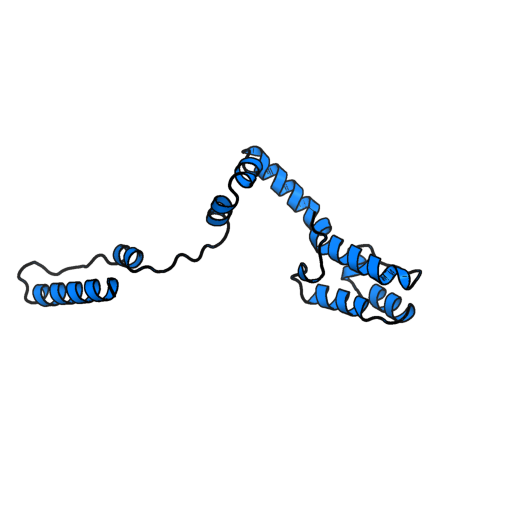A 1
ATOM 592 C C . TYR A 1 74 ? -6.284 11.001 -2.149 1.00 91.81 74 TYR A C 1
ATOM 594 O O . TYR A 1 74 ? -6.365 10.950 -3.375 1.00 91.81 74 TYR A O 1
ATOM 602 N N . ASP A 1 75 ? -7.040 11.824 -1.418 1.00 94.38 75 ASP A N 1
ATOM 603 C CA . ASP A 1 75 ? -8.032 12.722 -2.010 1.00 94.38 75 ASP A CA 1
ATOM 604 C C . ASP A 1 75 ? -7.344 13.787 -2.890 1.00 94.38 75 ASP A C 1
ATOM 606 O O . ASP A 1 75 ? -7.762 13.994 -4.026 1.00 94.38 75 ASP A O 1
ATOM 610 N N . GLN A 1 76 ? -6.213 14.354 -2.452 1.00 95.88 76 GLN A N 1
ATOM 611 C CA . GLN A 1 76 ? -5.412 15.278 -3.271 1.00 95.88 76 GLN A CA 1
ATOM 612 C C . GLN A 1 76 ? -4.876 14.629 -4.553 1.00 95.88 76 GLN A C 1
ATOM 614 O O . GLN A 1 76 ? -4.956 15.220 -5.632 1.00 95.88 76 GLN A O 1
ATOM 619 N N . LEU A 1 77 ? -4.349 13.404 -4.460 1.00 92.31 77 LEU A N 1
ATOM 620 C CA . LEU A 1 77 ? -3.896 12.653 -5.630 1.00 92.31 77 LEU A CA 1
ATOM 621 C C . LEU A 1 77 ? -5.059 12.412 -6.597 1.00 92.31 77 LEU A C 1
ATOM 623 O O . LEU A 1 77 ? -4.926 12.618 -7.802 1.00 92.31 77 LEU A O 1
ATOM 627 N N . LYS A 1 78 ? -6.212 11.997 -6.069 1.00 93.12 78 LYS A N 1
ATOM 628 C CA . LYS A 1 78 ? -7.421 11.753 -6.853 1.00 93.12 78 LYS A CA 1
ATOM 629 C C . LYS A 1 78 ? -7.874 13.015 -7.590 1.00 93.12 78 LYS A C 1
ATOM 631 O O . LYS A 1 78 ? -8.191 12.927 -8.776 1.00 93.12 78 LYS A O 1
ATOM 636 N N . ASP A 1 79 ? -7.875 14.163 -6.920 1.00 94.75 79 ASP A N 1
ATOM 637 C CA . ASP A 1 79 ? -8.230 15.448 -7.522 1.00 94.75 79 ASP A CA 1
ATOM 638 C C . ASP A 1 79 ? -7.243 15.837 -8.626 1.00 94.75 79 ASP A C 1
ATOM 640 O O . ASP A 1 79 ? -7.666 16.167 -9.734 1.00 94.75 79 ASP A O 1
ATOM 644 N N . GLY A 1 80 ? -5.937 15.685 -8.385 1.00 94.00 80 GLY A N 1
ATOM 645 C CA . GLY A 1 80 ? -4.902 15.921 -9.393 1.00 94.00 80 GLY A CA 1
ATOM 646 C C . GLY A 1 80 ? -5.070 15.048 -10.642 1.00 94.00 80 GLY A C 1
ATOM 647 O O . GLY A 1 80 ? -5.033 15.550 -11.764 1.00 94.00 80 GLY A O 1
ATOM 648 N N . LEU A 1 81 ? -5.334 13.749 -10.468 1.00 91.75 81 LEU A N 1
ATOM 649 C CA . LEU A 1 81 ? -5.582 12.829 -11.585 1.00 91.75 81 LEU A CA 1
ATOM 650 C C . LEU A 1 81 ? -6.887 13.150 -12.337 1.00 91.75 81 LEU A C 1
ATOM 652 O O . LEU A 1 81 ? -7.000 12.868 -13.532 1.00 91.75 81 LEU A O 1
ATOM 656 N N . ASN A 1 82 ? -7.883 13.743 -11.680 1.00 92.25 82 ASN A N 1
ATOM 657 C CA . ASN A 1 82 ? -9.130 14.130 -12.340 1.00 92.25 82 ASN A CA 1
ATOM 658 C C . ASN A 1 82 ? -8.970 15.326 -13.286 1.00 92.25 82 ASN A C 1
ATOM 660 O O . ASN A 1 82 ? -9.729 15.403 -14.251 1.00 92.25 82 ASN A O 1
ATOM 664 N N . ILE A 1 83 ? -7.984 16.210 -13.078 1.00 93.50 83 ILE A N 1
ATOM 665 C CA . ILE A 1 83 ? -7.768 17.408 -13.919 1.00 93.50 83 ILE A CA 1
ATOM 666 C C . ILE A 1 83 ? -7.627 17.042 -15.404 1.00 93.50 83 ILE A C 1
ATOM 668 O O . ILE A 1 83 ? -8.154 17.737 -16.268 1.00 93.50 83 ILE A O 1
ATOM 672 N N . LEU A 1 84 ? -6.964 15.923 -15.707 1.00 88.62 84 LEU A N 1
ATOM 673 C CA . LEU A 1 84 ? -6.779 15.423 -17.075 1.00 88.62 84 LEU A CA 1
ATOM 674 C C . LEU A 1 84 ? -7.724 14.264 -17.427 1.00 88.62 84 LEU A C 1
ATOM 676 O O . LEU A 1 84 ? -7.470 13.525 -18.376 1.00 88.62 84 LEU A O 1
ATOM 680 N N . ASN A 1 85 ? -8.789 14.053 -16.645 1.00 87.88 85 ASN A N 1
ATOM 681 C CA . ASN A 1 85 ? -9.670 12.880 -16.728 1.00 87.88 85 ASN A CA 1
ATOM 682 C C . ASN A 1 85 ? -8.912 11.534 -16.638 1.00 87.88 85 ASN A C 1
ATOM 684 O O . ASN A 1 85 ? -9.408 10.481 -17.054 1.00 87.88 85 ASN A O 1
ATOM 688 N N . PHE A 1 86 ? -7.698 11.565 -16.084 1.00 88.50 86 PHE A N 1
ATOM 689 C CA . PHE A 1 86 ? -6.782 10.437 -16.048 1.00 88.50 86 PHE A CA 1
ATOM 690 C C . PHE A 1 86 ? -7.340 9.309 -15.186 1.00 88.50 86 PHE A C 1
ATOM 692 O O . PHE A 1 86 ? -7.273 8.145 -15.565 1.00 88.50 86 PHE A O 1
ATOM 699 N N . LEU A 1 87 ? -7.958 9.650 -14.052 1.00 87.44 87 LEU A N 1
ATOM 700 C CA . LEU A 1 87 ? -8.551 8.671 -13.143 1.00 87.44 87 LEU A CA 1
ATOM 701 C C . LEU A 1 87 ? -9.639 7.819 -13.815 1.00 87.44 87 LEU A C 1
ATOM 703 O O . LEU A 1 87 ? -9.714 6.618 -13.562 1.00 87.44 87 LEU A O 1
ATOM 707 N N . ASN A 1 88 ? -10.492 8.420 -14.646 1.00 88.19 88 ASN A N 1
ATOM 708 C CA . ASN A 1 88 ? -11.580 7.692 -15.304 1.00 88.19 88 ASN A CA 1
ATOM 709 C C . ASN A 1 88 ? -11.043 6.792 -16.418 1.00 88.19 88 ASN A C 1
ATOM 711 O O . ASN A 1 88 ? -11.338 5.601 -16.416 1.00 88.19 88 ASN A O 1
ATOM 715 N N . ARG A 1 89 ? -10.160 7.318 -17.278 1.00 86.56 89 ARG A N 1
ATOM 716 C CA . ARG A 1 89 ? -9.467 6.508 -18.297 1.00 86.56 89 ARG A CA 1
ATOM 717 C C . ARG A 1 89 ? -8.661 5.375 -17.677 1.00 86.56 89 ARG A C 1
A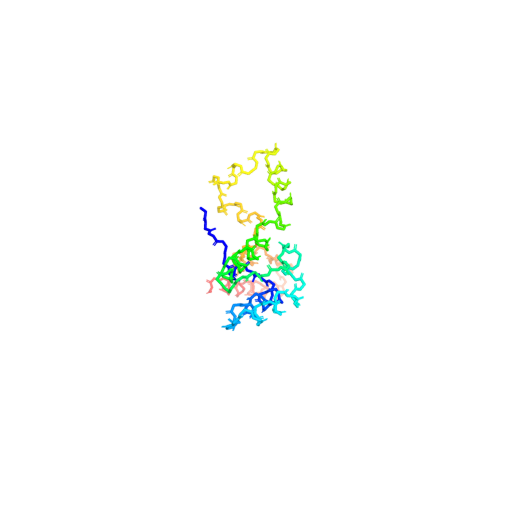TOM 719 O O . ARG A 1 89 ? -8.653 4.256 -18.171 1.00 86.56 89 ARG A O 1
ATOM 726 N N . GLY A 1 90 ? -8.038 5.657 -16.544 1.00 86.25 90 GLY A N 1
ATOM 727 C CA . GLY A 1 90 ? -7.315 4.682 -15.762 1.00 86.25 90 GLY A CA 1
ATOM 728 C C . GLY A 1 90 ? -8.174 3.510 -15.292 1.00 86.25 90 GLY A C 1
ATOM 729 O O . GLY A 1 90 ? -7.780 2.355 -15.418 1.00 86.25 90 GLY A O 1
ATOM 730 N N . LYS A 1 91 ? -9.378 3.793 -14.789 1.00 87.06 91 LYS A N 1
ATOM 731 C CA . LYS A 1 91 ? -10.331 2.752 -14.375 1.00 87.06 91 LYS A CA 1
ATOM 732 C C . LYS A 1 91 ? -10.834 1.904 -15.544 1.00 87.06 91 LYS A C 1
ATOM 734 O O . LYS A 1 91 ? -11.145 0.738 -15.332 1.00 87.06 91 LYS A O 1
ATOM 739 N N . GLU A 1 92 ? -10.910 2.474 -16.744 1.00 91.06 92 GLU A N 1
ATOM 740 C CA . GLU A 1 92 ? -11.261 1.752 -17.975 1.00 91.06 92 GLU A CA 1
ATOM 741 C C . GLU A 1 92 ? -10.111 0.852 -18.464 1.00 91.06 92 GLU A C 1
ATOM 743 O O . GLU A 1 92 ? -10.365 -0.187 -19.068 1.00 91.06 92 GLU A O 1
ATOM 748 N N . MET A 1 93 ? -8.853 1.221 -18.179 1.00 89.12 93 MET A N 1
ATOM 749 C CA . MET A 1 93 ? -7.643 0.546 -18.679 1.00 89.12 93 MET A CA 1
ATOM 750 C C . MET A 1 93 ? -6.620 0.230 -17.560 1.00 89.12 93 MET A C 1
ATOM 752 O O . MET A 1 93 ? -5.474 0.691 -17.605 1.00 89.12 93 MET A O 1
ATOM 756 N N . PRO A 1 94 ? -6.985 -0.574 -16.539 1.00 86.62 94 PRO A N 1
ATOM 757 C CA . PRO A 1 94 ? -6.126 -0.819 -15.377 1.00 86.62 94 PRO A CA 1
ATOM 758 C C . PRO A 1 94 ? -4.835 -1.578 -15.719 1.00 86.62 94 PRO A C 1
ATOM 760 O O . PRO A 1 94 ? -3.795 -1.332 -15.108 1.00 86.62 94 PRO A O 1
ATOM 763 N N . SER A 1 95 ? -4.877 -2.477 -16.707 1.00 86.69 95 SER A N 1
ATOM 764 C CA . SER A 1 95 ? -3.698 -3.227 -17.150 1.00 86.69 95 SER A CA 1
ATOM 765 C C . SER A 1 95 ? -2.644 -2.312 -17.771 1.00 86.69 95 SER A C 1
ATOM 767 O O . SER A 1 95 ? -1.471 -2.439 -17.442 1.00 86.69 95 SER A O 1
ATOM 769 N N . ASP A 1 96 ? -3.046 -1.363 -18.616 1.00 84.94 96 ASP A N 1
ATOM 770 C CA . ASP A 1 96 ? -2.109 -0.454 -19.285 1.00 84.94 96 ASP A CA 1
ATOM 771 C C . ASP A 1 96 ? -1.535 0.582 -18.316 1.00 84.94 96 ASP A C 1
ATOM 773 O O . ASP A 1 96 ? -0.342 0.879 -18.352 1.00 84.94 96 ASP A O 1
ATOM 777 N N . LEU A 1 97 ? -2.350 1.061 -17.369 1.00 84.75 97 LEU A N 1
ATOM 778 C CA . LEU A 1 97 ? -1.867 1.869 -16.248 1.00 84.75 97 LEU A CA 1
ATOM 779 C C . LEU A 1 97 ? -0.783 1.163 -15.439 1.00 84.75 97 LEU A C 1
ATOM 781 O O . LEU A 1 97 ? 0.200 1.791 -15.045 1.00 84.75 97 LEU A O 1
ATOM 785 N N . LYS A 1 98 ? -0.978 -0.132 -15.166 1.00 85.50 98 LYS A N 1
ATOM 786 C CA . LYS A 1 98 ? -0.001 -0.928 -14.430 1.00 85.50 98 LYS A CA 1
ATOM 787 C C . LYS A 1 98 ? 1.333 -0.953 -15.173 1.00 85.50 98 LYS A C 1
ATOM 789 O O . LYS A 1 98 ? 2.350 -0.753 -14.529 1.00 85.50 98 LYS A O 1
ATOM 794 N N . LYS A 1 99 ? 1.334 -1.110 -16.499 1.00 84.75 99 LYS A N 1
ATOM 795 C CA . LYS A 1 99 ? 2.568 -1.053 -17.306 1.00 84.75 99 LYS A CA 1
ATOM 796 C C . LYS A 1 99 ? 3.247 0.315 -17.261 1.00 84.75 99 LYS A C 1
ATOM 798 O O . LYS A 1 99 ? 4.466 0.401 -17.325 1.00 84.75 99 LYS A O 1
ATOM 803 N N . LEU A 1 100 ? 2.460 1.389 -17.169 1.00 84.25 100 LEU A N 1
ATOM 804 C CA . LEU A 1 100 ? 2.984 2.754 -17.137 1.00 84.25 100 LEU A CA 1
ATOM 805 C C . LEU A 1 100 ? 3.608 3.124 -15.781 1.00 84.25 100 LEU A C 1
ATOM 807 O O . LEU A 1 100 ? 4.618 3.822 -15.749 1.00 84.25 100 LEU A O 1
ATOM 811 N N . PHE A 1 101 ? 2.996 2.704 -14.670 1.00 85.12 101 PHE A N 1
ATOM 812 C CA . PHE 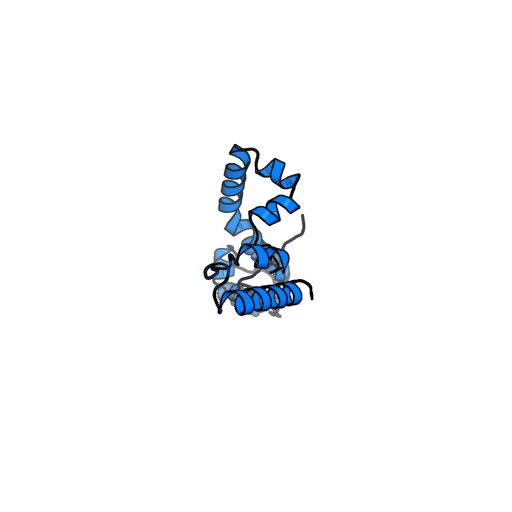A 1 101 ? 3.387 3.145 -13.322 1.00 85.12 101 PHE A CA 1
ATOM 813 C C . PHE A 1 101 ? 4.068 2.090 -12.462 1.00 85.12 101 PHE A C 1
ATOM 815 O O . PHE A 1 101 ? 4.770 2.442 -11.514 1.00 85.12 101 PHE A O 1
ATOM 822 N N . CYS A 1 102 ? 3.823 0.812 -12.720 1.00 87.94 102 CYS A N 1
ATOM 823 C CA . CYS A 1 102 ? 4.430 -0.271 -11.970 1.00 87.94 102 CYS A CA 1
ATOM 824 C C . CYS A 1 102 ? 5.571 -0.867 -12.778 1.00 87.94 102 CYS A C 1
ATOM 826 O O . CYS A 1 102 ? 5.531 -0.926 -14.004 1.00 87.94 102 CYS A O 1
ATOM 828 N N . PHE A 1 103 ? 6.576 -1.358 -12.063 1.00 85.06 103 PHE A N 1
ATOM 829 C CA . PHE A 1 103 ? 7.602 -2.172 -12.683 1.00 85.06 103 PHE A CA 1
ATOM 830 C C . PHE A 1 103 ? 6.957 -3.414 -13.308 1.00 85.06 103 PHE A C 1
ATOM 832 O O . PHE A 1 103 ? 6.264 -4.180 -12.632 1.00 85.06 103 PHE A O 1
ATOM 839 N N . GLU A 1 104 ? 7.195 -3.595 -14.598 1.00 80.38 104 GLU A N 1
ATOM 840 C CA . GLU A 1 104 ? 6.960 -4.840 -15.308 1.00 80.38 104 GLU A CA 1
ATOM 841 C C . GLU A 1 104 ? 8.337 -5.413 -15.624 1.00 80.38 104 GLU A C 1
ATOM 843 O O . GLU A 1 104 ? 9.183 -4.731 -16.206 1.00 80.38 104 GLU A O 1
ATOM 848 N N . GLU A 1 105 ? 8.587 -6.643 -15.176 1.00 78.31 105 GLU A N 1
ATOM 849 C CA . GLU A 1 105 ? 9.824 -7.334 -15.508 1.00 78.31 105 GLU A CA 1
ATOM 850 C C . GLU A 1 105 ? 9.850 -7.543 -17.021 1.00 78.31 105 GLU A C 1
ATOM 852 O O . GLU A 1 105 ? 9.089 -8.342 -17.565 1.00 78.31 105 GLU A O 1
ATOM 857 N N . VAL A 1 106 ? 10.696 -6.780 -17.711 1.00 77.50 106 VAL A N 1
ATOM 858 C CA . VAL A 1 106 ? 10.942 -6.979 -19.135 1.00 77.50 106 VAL A CA 1
ATOM 859 C C . VAL A 1 106 ? 11.986 -8.084 -19.240 1.00 77.50 106 VAL A C 1
ATOM 861 O O . VAL A 1 106 ? 13.145 -7.845 -18.882 1.00 77.50 106 VAL A O 1
ATOM 864 N N . PRO A 1 107 ? 11.619 -9.294 -19.695 1.00 79.81 107 PRO A N 1
ATOM 865 C CA . PRO A 1 107 ? 12.595 -10.356 -19.841 1.00 79.81 107 PRO A CA 1
ATOM 866 C C . PRO A 1 107 ? 13.669 -9.917 -20.838 1.00 79.81 107 PRO A C 1
ATOM 868 O O . PRO A 1 107 ? 13.368 -9.367 -21.901 1.00 79.81 107 PRO A O 1
ATOM 871 N N . LEU A 1 108 ? 14.931 -10.188 -20.504 1.00 80.31 108 LEU A N 1
ATOM 872 C CA . LEU A 1 108 ? 16.047 -10.078 -21.441 1.00 80.31 108 LEU A CA 1
ATOM 873 C C . LEU A 1 108 ? 15.885 -11.174 -22.499 1.00 80.31 108 LEU A C 1
ATOM 875 O O . LEU A 1 108 ? 16.408 -12.276 -22.363 1.00 80.31 108 LEU A O 1
ATOM 879 N N . THR A 1 109 ? 15.101 -10.887 -23.534 1.00 86.75 109 THR A N 1
ATOM 880 C CA . THR A 1 109 ? 14.917 -11.806 -24.656 1.00 86.75 109 THR A CA 1
ATOM 881 C C . THR A 1 109 ? 16.121 -11.744 -25.585 1.00 86.75 109 THR A C 1
ATOM 883 O O . THR A 1 109 ? 16.808 -10.722 -25.681 1.00 86.75 109 THR A O 1
ATOM 886 N N . ALA A 1 110 ? 16.357 -12.821 -26.332 1.00 86.50 110 ALA A N 1
ATOM 887 C CA . ALA A 1 110 ? 17.381 -12.815 -27.365 1.00 86.50 110 ALA A CA 1
ATOM 888 C C . ALA A 1 110 ? 17.143 -11.713 -28.413 1.00 86.50 110 ALA A C 1
ATOM 890 O O . ALA A 1 110 ? 18.091 -11.082 -28.874 1.00 86.50 110 ALA A O 1
ATOM 891 N N . GLU A 1 111 ? 15.878 -11.423 -28.738 1.00 84.25 111 GLU A N 1
ATOM 892 C CA . GLU A 1 111 ? 15.516 -10.335 -29.649 1.00 84.25 111 GLU A CA 1
ATOM 893 C C . GLU A 1 111 ? 15.898 -8.965 -29.087 1.00 84.25 111 GLU A C 1
ATOM 895 O O . GLU A 1 111 ? 16.454 -8.133 -29.800 1.00 84.25 111 GLU A O 1
ATOM 900 N N . PHE A 1 112 ? 15.690 -8.752 -27.787 1.00 84.00 112 PHE A N 1
ATOM 901 C CA . PHE A 1 112 ? 16.133 -7.539 -27.117 1.00 84.00 112 PHE A CA 1
ATOM 902 C C . PHE A 1 112 ? 17.663 -7.438 -27.104 1.00 84.00 112 PHE A C 1
ATOM 904 O O . PHE A 1 112 ? 18.197 -6.399 -27.484 1.00 84.00 112 PHE A O 1
ATOM 911 N N . LEU A 1 113 ? 18.384 -8.522 -26.787 1.00 84.75 113 LEU A N 1
ATOM 912 C CA . LEU A 1 113 ? 19.852 -8.552 -26.813 1.00 84.75 113 LEU A CA 1
ATOM 913 C C . LEU A 1 113 ? 20.429 -8.215 -28.195 1.00 84.75 113 LEU A C 1
ATOM 915 O O . LEU A 1 113 ? 21.403 -7.465 -28.264 1.00 84.75 113 LEU A O 1
ATOM 919 N N . LYS A 1 114 ? 19.809 -8.668 -29.296 1.00 84.00 114 LYS A N 1
ATOM 920 C CA . LYS A 1 114 ? 20.235 -8.301 -30.664 1.00 84.00 114 LYS A CA 1
ATOM 921 C C . LYS A 1 114 ? 20.282 -6.786 -30.886 1.00 84.00 114 LYS A C 1
ATOM 923 O O . LYS A 1 114 ? 21.121 -6.325 -31.654 1.00 84.00 114 LYS A O 1
ATOM 928 N N . THR A 1 115 ? 19.424 -6.012 -30.216 1.00 82.94 115 THR A N 1
ATOM 929 C CA . THR A 1 115 ? 19.395 -4.545 -30.360 1.00 82.94 115 THR A CA 1
ATOM 930 C C . THR A 1 115 ? 20.582 -3.838 -29.693 1.00 82.94 115 THR A C 1
ATOM 932 O O . THR A 1 115 ? 20.911 -2.721 -30.084 1.00 82.94 115 THR A O 1
ATOM 935 N N . PHE A 1 116 ? 21.269 -4.481 -28.738 1.00 82.00 116 PHE A N 1
ATOM 936 C CA . PHE A 1 116 ? 22.406 -3.887 -28.017 1.00 82.00 116 PHE A CA 1
ATOM 937 C C . PHE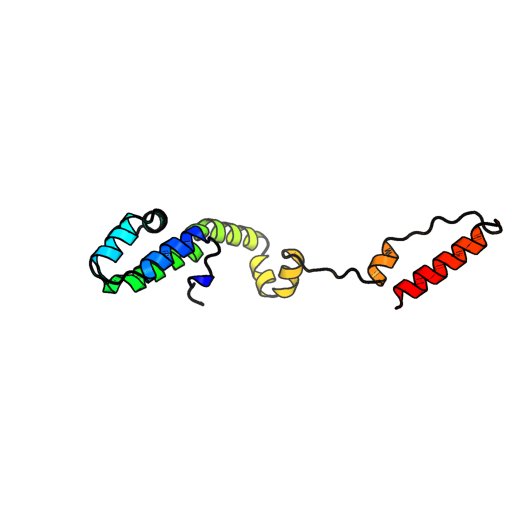 A 1 116 ? 23.750 -4.087 -28.716 1.00 82.00 116 PHE A C 1
ATOM 939 O O . PHE A 1 116 ? 24.689 -3.328 -28.469 1.00 82.00 116 PHE A O 1
ATOM 946 N N . PHE A 1 117 ? 23.871 -5.100 -29.575 1.00 81.38 117 PHE A N 1
ATOM 947 C CA . PHE A 1 117 ? 25.145 -5.453 -30.191 1.00 81.38 117 PHE A CA 1
ATOM 948 C C . PHE A 1 117 ? 25.229 -4.934 -31.622 1.00 81.38 117 PHE A C 1
ATOM 950 O O . PHE A 1 117 ? 24.740 -5.554 -32.565 1.00 81.38 117 PHE A O 1
ATOM 957 N N . VAL A 1 118 ? 25.934 -3.816 -31.794 1.00 83.62 118 VAL A N 1
ATOM 958 C CA . VAL A 1 118 ? 26.386 -3.361 -33.111 1.00 83.62 118 VAL A CA 1
ATOM 959 C C . VAL A 1 118 ? 27.834 -3.816 -33.297 1.00 83.62 118 VAL A C 1
ATOM 961 O O . VAL A 1 118 ? 28.724 -3.309 -32.610 1.00 83.62 118 VAL A O 1
ATOM 964 N N . PRO A 1 119 ? 28.108 -4.788 -34.184 1.00 84.25 119 PRO A N 1
ATOM 965 C CA . PRO A 1 119 ? 29.455 -5.308 -34.338 1.00 84.25 119 PRO A CA 1
ATOM 966 C C . PRO A 1 119 ? 30.359 -4.293 -35.035 1.00 84.25 119 PRO A C 1
ATOM 968 O O . PRO A 1 119 ? 30.056 -3.804 -36.123 1.00 84.25 119 PRO A O 1
ATOM 971 N N . VAL A 1 120 ? 31.506 -4.016 -34.420 1.00 88.25 120 VAL A N 1
ATOM 972 C CA . VAL A 1 120 ? 32.569 -3.205 -35.017 1.00 88.25 120 VAL A CA 1
ATOM 973 C C . VAL A 1 120 ? 33.508 -4.149 -35.758 1.00 88.25 120 VAL A C 1
ATOM 975 O O . VAL A 1 120 ? 34.191 -4.959 -35.136 1.00 88.25 120 VAL A O 1
ATOM 978 N N . LEU A 1 121 ? 33.503 -4.078 -37.088 1.00 89.81 121 LEU A N 1
ATOM 979 C CA . LEU A 1 121 ? 34.205 -5.033 -37.948 1.00 89.81 121 LEU A CA 1
ATOM 980 C C . LEU A 1 121 ? 35.409 -4.390 -38.633 1.00 89.81 121 LEU A C 1
ATOM 982 O O . LEU A 1 121 ? 35.312 -3.277 -39.149 1.00 89.81 121 LEU A O 1
ATOM 986 N N . ASN A 1 122 ? 36.523 -5.122 -38.696 1.00 91.19 122 ASN A N 1
ATOM 987 C CA . ASN A 1 122 ? 37.717 -4.710 -39.440 1.00 91.19 122 ASN A CA 1
ATOM 988 C C . ASN A 1 122 ? 37.456 -4.740 -40.946 1.00 91.19 122 ASN A C 1
ATOM 990 O O . ASN A 1 122 ? 36.540 -5.413 -41.380 1.00 91.19 122 ASN A O 1
ATOM 994 N N . GLU A 1 123 ? 38.238 -4.066 -41.784 1.00 90.88 123 GLU A N 1
ATOM 995 C CA . GLU A 1 123 ? 37.978 -3.994 -43.233 1.00 90.88 123 GLU A CA 1
ATOM 996 C C . GLU A 1 123 ? 37.738 -5.356 -43.913 1.00 90.88 123 GLU A C 1
ATOM 998 O O . GLU A 1 123 ? 38.280 -6.401 -43.522 1.00 90.88 123 GLU A O 1
ATOM 1003 N N . VAL A 1 124 ? 36.889 -5.340 -44.946 1.00 86.06 124 VAL A N 1
ATOM 1004 C CA . VAL A 1 124 ? 36.570 -6.525 -45.749 1.00 86.06 124 VAL A CA 1
ATOM 1005 C C . VAL A 1 124 ? 37.838 -7.009 -46.456 1.00 86.06 124 VAL A C 1
ATOM 1007 O O . VAL A 1 124 ? 38.528 -6.225 -47.094 1.00 86.06 124 VAL A O 1
ATOM 1010 N N . GLY A 1 125 ? 38.148 -8.303 -46.333 1.00 80.69 125 GLY A N 1
ATOM 1011 C CA . GLY A 1 125 ? 39.365 -8.905 -46.896 1.00 80.69 125 GLY A CA 1
ATOM 1012 C C . GLY A 1 125 ? 40.566 -8.940 -45.946 1.00 80.69 125 GLY A C 1
ATOM 1013 O O . GLY A 1 125 ? 41.560 -9.589 -46.257 1.00 80.69 125 GLY A O 1
ATOM 1014 N N . SER A 1 126 ? 40.481 -8.319 -44.764 1.00 87.31 126 SER A N 1
ATOM 1015 C CA . SER A 1 126 ? 41.513 -8.480 -43.735 1.00 87.31 126 SER A CA 1
ATOM 1016 C C . SER A 1 126 ? 41.543 -9.910 -43.175 1.00 87.31 126 SER A C 1
ATOM 1018 O O . SER A 1 126 ? 40.510 -10.577 -43.070 1.00 87.31 126 SER A O 1
ATOM 1020 N N . ASN A 1 127 ? 42.712 -10.353 -42.700 1.00 83.06 127 ASN A N 1
ATOM 1021 C CA . ASN A 1 127 ? 42.865 -11.654 -42.028 1.00 83.06 127 ASN A CA 1
ATOM 1022 C C . ASN A 1 127 ? 41.947 -11.802 -40.798 1.00 83.06 127 ASN A C 1
ATOM 1024 O O . ASN A 1 127 ? 41.605 -12.915 -40.405 1.00 83.06 127 ASN A O 1
ATOM 1028 N N . LYS A 1 128 ? 41.532 -10.681 -40.190 1.00 88.50 128 LYS A N 1
ATOM 1029 C CA . LYS A 1 128 ? 40.648 -10.652 -39.017 1.00 88.50 128 LYS A CA 1
ATOM 1030 C C . LYS A 1 128 ? 39.172 -10.804 -39.388 1.00 88.50 128 LYS A C 1
ATOM 1032 O O . LYS A 1 128 ? 38.427 -11.423 -38.633 1.00 88.50 128 LYS A O 1
ATOM 1037 N N . ARG A 1 129 ? 38.757 -10.327 -40.569 1.00 89.56 129 ARG A N 1
ATOM 1038 C CA . ARG A 1 129 ? 37.347 -10.322 -40.990 1.00 89.56 129 ARG A CA 1
ATOM 1039 C C . ARG A 1 129 ? 36.730 -11.723 -41.046 1.00 89.56 129 ARG A C 1
ATOM 1041 O O . ARG A 1 129 ? 35.564 -11.891 -40.700 1.00 89.56 129 ARG A O 1
ATOM 1048 N N . ALA A 1 130 ? 37.495 -12.737 -41.454 1.00 86.69 130 ALA A N 1
ATOM 1049 C CA . ALA A 1 130 ? 37.006 -14.118 -41.496 1.00 86.69 130 ALA A CA 1
ATOM 1050 C C . ALA A 1 130 ? 36.676 -14.662 -40.092 1.00 86.69 130 ALA A C 1
ATOM 1052 O O . ALA A 1 130 ? 35.664 -15.337 -39.903 1.00 86.69 130 ALA A O 1
ATOM 1053 N N . ILE A 1 131 ? 37.508 -14.326 -39.102 1.00 89.62 131 ILE A N 1
ATOM 1054 C CA . ILE A 1 131 ? 37.327 -14.728 -37.702 1.00 89.62 131 ILE A CA 1
ATOM 1055 C C . ILE A 1 131 ? 36.125 -13.997 -37.095 1.00 89.62 131 ILE A C 1
ATOM 1057 O O . ILE A 1 131 ? 35.288 -14.624 -36.450 1.00 89.62 131 ILE A O 1
ATOM 1061 N N . GLU A 1 132 ? 35.995 -12.695 -37.351 1.00 92.75 132 GLU A N 1
ATOM 1062 C CA . GLU A 1 132 ? 34.872 -11.880 -36.871 1.00 92.75 132 GLU A CA 1
ATOM 1063 C C . GLU A 1 132 ? 33.527 -12.376 -37.404 1.00 92.75 132 GLU A C 1
ATOM 1065 O O . GLU A 1 132 ? 32.580 -12.531 -36.639 1.00 92.75 132 GLU A O 1
ATOM 1070 N N . ASN A 1 133 ? 33.446 -12.699 -38.698 1.00 90.12 133 ASN A N 1
ATOM 1071 C CA . ASN A 1 133 ? 32.227 -13.248 -39.291 1.00 90.12 133 ASN A CA 1
ATOM 1072 C C . ASN A 1 133 ? 31.828 -14.584 -38.647 1.00 90.12 133 ASN A C 1
ATOM 1074 O O . ASN A 1 133 ? 30.645 -14.829 -38.415 1.00 90.12 133 ASN A O 1
ATOM 1078 N N . ARG A 1 134 ? 32.809 -15.437 -38.327 1.00 90.81 134 ARG A N 1
ATOM 1079 C CA . ARG A 1 134 ? 32.562 -16.703 -37.628 1.00 90.81 134 ARG A CA 1
ATOM 1080 C C . ARG A 1 134 ? 32.074 -16.475 -36.196 1.00 90.81 134 ARG A C 1
ATOM 1082 O O . ARG A 1 134 ? 31.144 -17.147 -35.766 1.00 90.81 134 ARG A O 1
ATOM 1089 N N . LEU A 1 135 ? 32.659 -15.514 -35.480 1.00 90.19 135 LEU A N 1
ATOM 1090 C CA . LEU A 1 135 ? 32.206 -15.129 -34.141 1.00 90.19 135 LEU A CA 1
ATOM 1091 C C . LEU A 1 135 ? 30.761 -14.613 -34.166 1.00 90.19 135 LEU A C 1
ATOM 1093 O O . LEU A 1 135 ? 29.973 -14.979 -33.302 1.00 90.19 135 LEU A O 1
ATOM 1097 N N . LEU A 1 136 ? 30.402 -13.810 -35.173 1.00 89.88 136 LEU A N 1
ATOM 1098 C CA . LEU A 1 136 ? 29.030 -13.334 -35.355 1.00 89.88 136 LEU A CA 1
ATOM 1099 C C . LEU A 1 136 ? 28.042 -14.466 -35.629 1.00 89.88 136 LEU A C 1
ATOM 1101 O O . LEU A 1 136 ? 26.915 -14.391 -35.150 1.00 89.88 136 LEU A O 1
ATOM 1105 N N . ALA A 1 137 ? 28.440 -15.494 -36.382 1.00 89.38 137 ALA A N 1
ATOM 1106 C CA . ALA A 1 137 ? 27.605 -16.674 -36.591 1.00 89.38 137 ALA A CA 1
ATOM 1107 C C . ALA A 1 137 ? 27.339 -17.394 -35.261 1.00 89.38 137 ALA A C 1
ATOM 1109 O O . ALA A 1 137 ? 26.184 -17.559 -34.895 1.00 89.38 137 ALA A O 1
ATOM 1110 N N . PHE A 1 138 ? 28.384 -17.675 -34.476 1.00 90.50 138 PHE A N 1
ATOM 1111 C CA . PHE A 1 138 ? 28.224 -18.295 -33.156 1.00 90.50 138 PHE A CA 1
ATOM 1112 C C . PHE A 1 138 ? 27.360 -17.470 -32.199 1.00 90.50 138 PHE A C 1
ATOM 1114 O O . PHE A 1 138 ? 26.546 -18.024 -31.470 1.00 90.50 138 PHE A O 1
ATOM 1121 N N . TRP A 1 139 ? 27.507 -16.143 -32.214 1.00 88.25 139 TRP A N 1
ATOM 1122 C CA . TRP A 1 139 ? 26.663 -15.256 -31.413 1.00 88.25 139 TRP A CA 1
ATOM 1123 C C . TRP A 1 139 ? 25.197 -15.285 -31.849 1.00 88.25 139 TRP A C 1
ATOM 1125 O O . TRP A 1 139 ? 24.308 -15.182 -31.011 1.00 88.25 139 TRP A O 1
ATOM 1135 N N . ARG A 1 140 ? 24.930 -15.409 -33.152 1.00 87.56 140 ARG A N 1
ATOM 1136 C CA . ARG A 1 140 ? 23.563 -15.545 -33.668 1.00 87.56 140 ARG A CA 1
ATOM 1137 C C . ARG A 1 140 ? 22.961 -16.889 -33.292 1.00 87.56 140 ARG A C 1
ATOM 1139 O O . ARG A 1 140 ? 21.811 -16.894 -32.877 1.00 87.56 140 ARG A O 1
ATOM 1146 N N . ASP A 1 141 ? 23.734 -17.967 -33.390 1.00 89.19 141 ASP A N 1
ATOM 1147 C CA . ASP A 1 141 ? 23.298 -19.313 -33.008 1.00 89.19 141 ASP A CA 1
ATOM 1148 C C . ASP A 1 141 ? 22.941 -19.355 -31.512 1.00 89.19 141 ASP A C 1
ATOM 1150 O O . ASP A 1 141 ? 21.842 -19.761 -31.154 1.00 89.19 141 ASP A O 1
ATOM 1154 N N . TYR A 1 142 ? 23.796 -18.787 -30.652 1.00 86.56 142 TYR A N 1
ATOM 1155 C CA . TYR A 1 142 ? 23.534 -18.658 -29.212 1.00 86.56 142 TYR A CA 1
ATOM 1156 C C . TYR A 1 142 ? 22.258 -17.867 -28.876 1.00 86.56 142 TYR A C 1
ATOM 1158 O O . TYR A 1 142 ? 21.645 -18.099 -27.844 1.00 86.56 142 TYR A O 1
ATOM 1166 N N . LEU A 1 143 ? 21.868 -16.902 -29.714 1.00 85.88 143 LEU A N 1
ATOM 1167 C CA . LEU A 1 143 ? 20.653 -16.102 -29.524 1.00 85.88 143 LEU A CA 1
ATOM 1168 C C . LEU A 1 143 ? 19.395 -16.753 -30.136 1.00 85.88 143 LEU A C 1
ATOM 1170 O O . LEU A 1 143 ? 18.322 -16.152 -30.087 1.00 85.88 143 LEU A O 1
ATOM 1174 N N . ILE A 1 144 ? 19.513 -17.911 -30.785 1.00 82.44 144 ILE A N 1
ATOM 1175 C CA . ILE A 1 144 ? 18.377 -18.669 -31.336 1.00 82.44 144 ILE A CA 1
ATOM 1176 C C . ILE A 1 144 ? 18.035 -19.873 -30.442 1.00 82.44 144 ILE A C 1
ATOM 1178 O O . ILE A 1 144 ? 16.858 -20.237 -30.385 1.00 82.44 144 ILE A O 1
ATOM 1182 N N . ASP A 1 145 ? 19.034 -20.442 -29.758 1.00 61.12 145 ASP A N 1
ATOM 1183 C CA . ASP A 1 145 ? 18.892 -21.477 -28.718 1.00 61.12 145 ASP A CA 1
ATOM 1184 C C . ASP A 1 145 ? 18.277 -20.935 -27.409 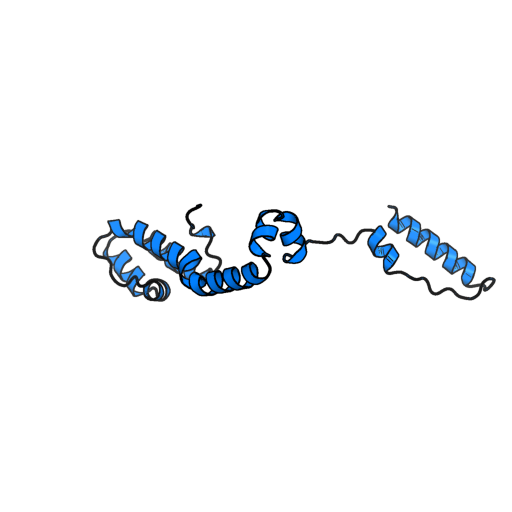1.00 61.12 145 ASP A C 1
ATOM 1186 O O . ASP A 1 145 ? 17.530 -21.704 -26.756 1.00 61.12 145 ASP A O 1
#